Protein AF-A0A2S6UKT3-F1 (afdb_monomer_lite)

pLDDT: mean 96.25, std 2.52, range [81.19, 98.25]

Sequence (68 aa):
MDEEVFNMQLRKFLKIVGVTSQREIEAAVRTAIDDGRLSGDEKVKARVTLSIEQLGLSTDIDGTIDLA

Structure (mmCIF, N/CA/C/O backbone):
data_AF-A0A2S6UKT3-F1
#
_entry.id   AF-A0A2S6UKT3-F1
#
loop_
_atom_site.group_PDB
_atom_sit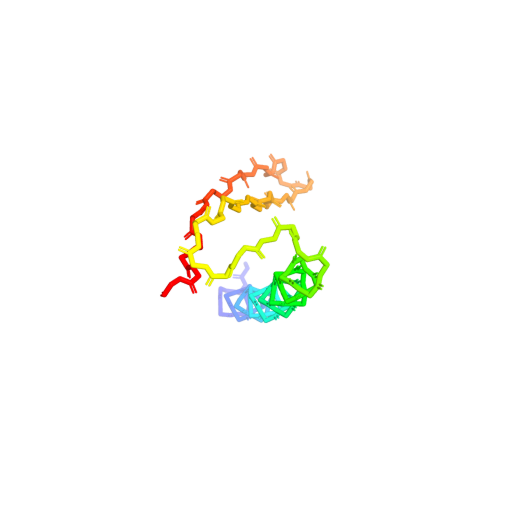e.id
_atom_site.type_symbol
_atom_site.label_atom_id
_atom_site.label_alt_id
_atom_site.label_comp_id
_atom_site.label_asym_id
_atom_site.label_entity_id
_atom_site.label_seq_id
_atom_site.pdbx_PDB_ins_code
_atom_site.Cartn_x
_atom_site.Cartn_y
_atom_site.Cartn_z
_atom_site.occupancy
_atom_site.B_iso_or_equiv
_atom_site.auth_seq_id
_atom_site.auth_comp_id
_atom_site.auth_asym_id
_atom_site.auth_atom_id
_atom_site.pdbx_PDB_model_num
ATOM 1 N N . MET A 1 1 ? -17.771 4.499 23.284 1.00 81.19 1 MET A N 1
ATOM 2 C CA . MET A 1 1 ? -16.522 3.985 22.688 1.00 81.19 1 MET A CA 1
ATOM 3 C C . MET A 1 1 ? -15.381 4.651 23.420 1.00 81.19 1 MET A C 1
ATOM 5 O O . MET A 1 1 ? -15.480 5.848 23.649 1.00 81.19 1 MET A O 1
ATOM 9 N N . ASP A 1 2 ? -14.362 3.900 23.819 1.00 96.00 2 ASP A N 1
ATOM 10 C CA . ASP A 1 2 ? -13.123 4.508 24.298 1.00 96.00 2 ASP A CA 1
ATOM 11 C C . ASP A 1 2 ? -12.338 5.000 23.076 1.00 96.00 2 ASP A C 1
ATOM 13 O O . ASP A 1 2 ? -11.935 4.210 22.218 1.00 96.00 2 ASP A O 1
ATOM 17 N N . GLU A 1 3 ? -12.217 6.317 22.955 1.00 96.31 3 GLU A N 1
ATOM 18 C CA . GLU A 1 3 ? -11.611 6.970 21.799 1.00 96.31 3 GLU A CA 1
ATOM 19 C C . GLU A 1 3 ? -10.093 6.755 21.740 1.00 96.31 3 GLU A C 1
ATOM 21 O O . GLU A 1 3 ? -9.524 6.649 20.651 1.00 96.31 3 GLU A O 1
ATOM 26 N N . GLU A 1 4 ? -9.430 6.612 22.887 1.00 96.38 4 GLU A N 1
ATOM 27 C CA . GLU A 1 4 ? -7.999 6.331 22.944 1.00 96.38 4 GLU A CA 1
ATOM 28 C C . GLU A 1 4 ? -7.717 4.906 22.463 1.00 96.38 4 GLU A C 1
ATOM 30 O O . GLU A 1 4 ? -6.871 4.700 21.583 1.00 96.38 4 GLU A O 1
ATOM 35 N N . VAL A 1 5 ? -8.482 3.933 22.971 1.00 97.62 5 VAL A N 1
ATOM 36 C CA . VAL A 1 5 ? -8.392 2.533 22.540 1.00 97.62 5 VAL A CA 1
ATOM 37 C C . VAL A 1 5 ? -8.709 2.418 21.051 1.00 97.62 5 VAL A C 1
ATOM 39 O O . VAL A 1 5 ? -7.941 1.795 20.315 1.00 97.62 5 VAL A O 1
ATOM 42 N N . PHE A 1 6 ? -9.789 3.049 20.581 1.00 97.44 6 PHE A N 1
ATOM 43 C CA . PHE A 1 6 ? -10.167 3.032 19.167 1.00 97.44 6 PHE A CA 1
ATOM 44 C C . PHE A 1 6 ? -9.049 3.580 18.270 1.00 97.44 6 PHE A C 1
ATOM 46 O O . PHE A 1 6 ? -8.595 2.893 17.351 1.00 97.44 6 PHE A O 1
ATOM 53 N N . ASN A 1 7 ? -8.538 4.774 18.578 1.00 97.50 7 ASN A N 1
ATOM 54 C CA . ASN A 1 7 ? -7.474 5.407 17.802 1.00 97.50 7 ASN A CA 1
ATOM 55 C C . ASN A 1 7 ? -6.170 4.598 17.830 1.00 97.50 7 ASN A C 1
ATOM 57 O O . ASN A 1 7 ? -5.461 4.517 16.823 1.00 97.50 7 ASN A O 1
ATOM 61 N N . MET A 1 8 ? -5.842 3.978 18.965 1.00 98.06 8 MET A N 1
ATOM 62 C CA . MET A 1 8 ? -4.676 3.106 19.077 1.00 98.06 8 MET A CA 1
ATOM 63 C C . MET A 1 8 ? -4.801 1.875 18.171 1.00 98.06 8 MET A C 1
ATOM 65 O O . MET A 1 8 ? -3.858 1.569 17.435 1.00 98.06 8 MET A O 1
ATOM 69 N N . GLN A 1 9 ? -5.949 1.190 18.185 1.00 97.75 9 GLN A N 1
ATOM 70 C CA . GLN A 1 9 ? -6.172 0.016 17.336 1.00 97.75 9 GLN A CA 1
ATOM 71 C C . GLN A 1 9 ? -6.191 0.386 15.850 1.00 97.75 9 GLN A C 1
ATOM 73 O O . GLN A 1 9 ? -5.553 -0.300 15.047 1.00 97.75 9 GLN A O 1
ATOM 78 N N . LEU A 1 10 ? -6.827 1.506 15.487 1.00 97.06 10 LEU A N 1
ATOM 79 C CA . LEU A 1 10 ? -6.836 2.002 14.112 1.00 97.06 10 LEU A CA 1
ATOM 80 C C . LEU A 1 10 ? -5.412 2.278 13.610 1.00 97.06 10 LEU A C 1
ATOM 82 O O . LEU A 1 10 ? -5.027 1.796 12.546 1.00 97.06 10 LEU A O 1
ATOM 86 N N . ARG A 1 11 ? -4.582 2.973 14.401 1.00 98.19 11 ARG A N 1
ATOM 87 C CA . ARG A 1 11 ? -3.169 3.212 14.053 1.00 98.19 11 ARG A CA 1
ATOM 88 C C . ARG A 1 11 ? -2.378 1.916 13.905 1.00 98.19 11 ARG A C 1
ATOM 90 O O . ARG A 1 11 ? -1.573 1.801 12.981 1.00 98.19 11 ARG A O 1
ATOM 97 N N . LYS A 1 12 ? -2.592 0.938 14.792 1.00 98.06 12 LYS A N 1
ATOM 98 C CA . LYS A 1 12 ? -1.931 -0.372 14.707 1.00 98.06 12 LYS A CA 1
ATOM 99 C C . LYS A 1 12 ? -2.281 -1.080 13.398 1.00 98.06 12 LYS A C 1
ATOM 101 O O . LYS A 1 12 ? -1.378 -1.577 12.730 1.00 98.06 12 LYS A O 1
ATOM 106 N N . PHE A 1 13 ? -3.558 -1.083 13.021 1.00 97.50 13 PHE A N 1
ATOM 107 C CA . PHE A 1 13 ? -4.012 -1.646 11.753 1.00 97.50 13 PHE A CA 1
ATOM 108 C C . PHE A 1 13 ? -3.384 -0.926 10.553 1.00 97.50 13 PHE A C 1
ATOM 110 O O . PHE A 1 13 ? -2.738 -1.569 9.729 1.00 97.50 13 PHE A O 1
ATOM 117 N N . LEU A 1 14 ? -3.477 0.406 10.499 1.00 97.25 14 LEU A N 1
ATOM 118 C CA . LEU A 1 14 ? -2.920 1.198 9.396 1.00 97.25 14 LEU A CA 1
ATOM 119 C C . LEU A 1 14 ? -1.399 1.032 9.260 1.00 97.25 14 LEU A C 1
ATOM 121 O O . LEU A 1 14 ? -0.883 1.012 8.145 1.00 97.25 14 LEU A O 1
ATOM 125 N N . LYS A 1 15 ? -0.675 0.838 10.370 1.00 98.25 15 LYS A N 1
ATOM 126 C CA . LYS A 1 15 ? 0.759 0.520 10.339 1.00 98.25 15 LYS A CA 1
ATOM 127 C C . LYS A 1 15 ? 1.034 -0.827 9.668 1.00 98.25 15 LYS A C 1
ATOM 129 O O . LYS A 1 15 ? 1.965 -0.923 8.874 1.00 98.25 15 LYS A O 1
ATOM 134 N N . ILE A 1 16 ? 0.245 -1.855 9.984 1.00 98.00 16 ILE A N 1
ATOM 135 C CA . ILE A 1 16 ? 0.373 -3.177 9.351 1.00 98.00 16 ILE A CA 1
ATOM 136 C C . ILE A 1 16 ? 0.090 -3.065 7.852 1.00 98.00 16 ILE A C 1
ATOM 138 O O . ILE A 1 16 ? 0.877 -3.579 7.058 1.00 98.00 16 ILE A O 1
ATOM 142 N N . VAL A 1 17 ? -0.979 -2.356 7.473 1.00 97.12 17 VAL A N 1
ATOM 143 C CA . VAL A 1 17 ? -1.326 -2.099 6.067 1.00 97.12 17 VAL A CA 1
ATOM 144 C C . VAL A 1 17 ? -0.164 -1.420 5.345 1.00 97.12 17 VAL A C 1
ATOM 146 O O . VAL A 1 17 ? 0.301 -1.943 4.341 1.00 97.12 17 VAL A O 1
ATOM 149 N N . GLY A 1 18 ? 0.360 -0.313 5.881 1.00 96.50 18 GLY A N 1
ATOM 150 C CA . GLY A 1 18 ? 1.452 0.430 5.248 1.00 96.50 18 GLY A CA 1
ATOM 151 C C . GLY A 1 18 ? 2.708 -0.416 5.018 1.00 96.50 18 GLY A C 1
ATOM 152 O O . GLY A 1 18 ? 3.215 -0.466 3.901 1.00 96.50 18 GLY A O 1
ATOM 153 N N . VAL A 1 19 ? 3.176 -1.132 6.047 1.00 98.00 19 VAL A N 1
ATOM 154 C CA . VAL A 1 19 ? 4.391 -1.965 5.949 1.00 98.00 19 VAL A CA 1
ATOM 155 C C . VAL A 1 19 ? 4.193 -3.147 4.997 1.00 98.00 19 VAL A C 1
ATOM 157 O O . VAL A 1 19 ? 5.096 -3.473 4.229 1.00 98.00 19 VAL A O 1
ATOM 160 N N . THR A 1 20 ? 3.019 -3.784 5.031 1.00 97.69 20 THR A N 1
ATOM 161 C CA . THR A 1 20 ? 2.720 -4.926 4.154 1.00 97.69 20 THR A CA 1
ATOM 162 C C . THR A 1 20 ? 2.635 -4.472 2.702 1.00 97.69 20 THR A C 1
ATOM 164 O O . THR A 1 20 ? 3.345 -5.012 1.861 1.00 97.69 20 THR A O 1
ATOM 167 N N . SER A 1 21 ? 1.845 -3.432 2.415 1.00 96.81 21 SER A N 1
ATOM 168 C CA . SER A 1 21 ? 1.700 -2.895 1.060 1.00 96.81 21 SER A CA 1
ATOM 169 C C . SER A 1 21 ? 3.035 -2.438 0.484 1.00 96.81 21 SER A C 1
ATOM 171 O O . SER A 1 21 ? 3.322 -2.734 -0.669 1.00 96.81 21 SER A O 1
ATOM 173 N N . GLN A 1 22 ? 3.879 -1.773 1.280 1.00 97.06 22 GLN A N 1
ATOM 174 C CA . GLN A 1 22 ? 5.207 -1.359 0.829 1.00 97.06 22 GLN A CA 1
ATOM 175 C C . GLN A 1 22 ? 6.054 -2.560 0.389 1.00 97.06 22 GLN A C 1
ATOM 177 O O . GLN A 1 22 ? 6.593 -2.554 -0.714 1.00 97.06 22 GLN A O 1
ATOM 182 N N . ARG A 1 23 ? 6.136 -3.606 1.220 1.00 98.12 23 ARG A N 1
ATOM 183 C CA . ARG A 1 23 ? 6.922 -4.806 0.905 1.00 98.12 23 ARG A CA 1
ATOM 184 C C . ARG A 1 23 ? 6.437 -5.495 -0.373 1.00 98.12 23 ARG A C 1
ATOM 186 O O . ARG A 1 23 ? 7.262 -5.904 -1.186 1.00 98.12 23 ARG A O 1
ATOM 193 N N . GLU A 1 24 ? 5.124 -5.625 -0.541 1.00 97.38 24 GLU A N 1
ATOM 194 C CA . GLU A 1 24 ? 4.535 -6.252 -1.729 1.00 97.38 24 GLU A CA 1
ATOM 195 C C . GLU A 1 24 ? 4.789 -5.419 -2.993 1.00 97.38 24 GLU A C 1
ATOM 197 O O . GLU A 1 24 ? 5.163 -5.968 -4.029 1.00 97.38 24 GLU A O 1
ATOM 202 N N . ILE A 1 25 ? 4.657 -4.091 -2.902 1.00 96.44 25 ILE A N 1
ATOM 203 C CA . ILE A 1 25 ? 4.946 -3.172 -4.011 1.00 96.44 25 ILE A CA 1
ATOM 204 C C . ILE A 1 25 ? 6.424 -3.255 -4.409 1.00 96.44 25 ILE A C 1
ATOM 206 O O . ILE A 1 25 ? 6.720 -3.424 -5.590 1.00 96.44 25 ILE A O 1
ATOM 210 N N . GLU A 1 26 ? 7.351 -3.182 -3.451 1.00 96.75 26 GLU A N 1
ATOM 211 C CA . GLU A 1 26 ? 8.794 -3.273 -3.720 1.00 96.75 26 GLU A CA 1
ATOM 212 C C . GLU A 1 26 ? 9.168 -4.605 -4.381 1.00 96.75 26 GLU A C 1
ATOM 214 O O . GLU A 1 26 ? 9.928 -4.624 -5.352 1.00 96.75 26 GLU A O 1
ATOM 219 N N . ALA A 1 27 ? 8.617 -5.718 -3.885 1.00 97.56 27 ALA A N 1
ATOM 220 C CA . ALA A 1 27 ? 8.842 -7.034 -4.469 1.00 97.56 27 ALA A CA 1
ATOM 221 C C . ALA A 1 27 ? 8.316 -7.105 -5.911 1.00 97.56 27 ALA A C 1
ATOM 223 O O . ALA A 1 27 ? 9.046 -7.525 -6.807 1.00 97.56 27 ALA A O 1
ATOM 224 N N . ALA A 1 28 ? 7.087 -6.638 -6.150 1.00 96.94 28 ALA A N 1
ATOM 225 C CA . ALA A 1 28 ? 6.476 -6.642 -7.476 1.00 96.94 28 ALA A CA 1
ATOM 226 C C . ALA A 1 28 ? 7.238 -5.762 -8.481 1.00 96.94 28 ALA A C 1
ATOM 228 O O . ALA A 1 28 ? 7.450 -6.186 -9.619 1.00 96.94 28 ALA A O 1
ATOM 229 N N . VAL A 1 29 ? 7.674 -4.568 -8.063 1.00 96.44 29 VAL A N 1
ATOM 230 C CA . VAL A 1 29 ? 8.484 -3.662 -8.892 1.00 96.44 29 VAL A CA 1
ATOM 231 C C . VAL A 1 29 ? 9.828 -4.302 -9.220 1.00 96.44 29 VAL A C 1
ATOM 233 O O . VAL A 1 29 ? 10.196 -4.344 -10.391 1.00 96.44 29 VAL A O 1
ATOM 236 N N . ARG A 1 30 ? 10.535 -4.861 -8.227 1.00 96.44 30 ARG A N 1
ATOM 237 C CA . ARG A 1 30 ? 11.829 -5.521 -8.458 1.00 96.44 30 ARG A CA 1
ATOM 238 C C . ARG A 1 30 ? 11.698 -6.682 -9.441 1.00 96.44 30 ARG A C 1
ATOM 240 O O . ARG A 1 30 ? 12.435 -6.720 -10.415 1.00 96.44 30 ARG A O 1
ATOM 247 N N . THR A 1 31 ? 10.720 -7.567 -9.245 1.00 97.81 31 THR A N 1
ATOM 248 C CA . THR A 1 31 ? 10.462 -8.669 -10.184 1.00 97.81 31 THR A CA 1
ATOM 249 C C . THR A 1 31 ? 10.134 -8.156 -11.585 1.00 97.81 31 THR A C 1
ATOM 251 O O . THR A 1 31 ? 10.600 -8.717 -12.566 1.00 97.81 31 THR A O 1
ATOM 254 N N . ALA A 1 32 ? 9.361 -7.076 -11.712 1.00 97.06 32 ALA A N 1
ATOM 255 C CA . ALA A 1 32 ? 9.043 -6.517 -13.020 1.00 97.06 32 ALA A CA 1
ATOM 256 C C . ALA A 1 32 ? 10.265 -5.903 -13.728 1.00 97.06 32 ALA A C 1
ATOM 258 O O . ALA A 1 32 ? 10.340 -5.994 -14.952 1.00 97.06 32 ALA A O 1
ATOM 259 N N . ILE A 1 33 ? 11.220 -5.333 -12.989 1.00 96.25 33 ILE A N 1
ATOM 260 C CA . ILE A 1 33 ? 12.504 -4.880 -13.545 1.00 96.25 33 ILE A CA 1
ATOM 261 C C . ILE A 1 33 ? 13.359 -6.081 -13.967 1.00 96.25 33 ILE A C 1
ATOM 263 O O . ILE A 1 33 ? 13.848 -6.113 -15.095 1.00 96.25 33 ILE A O 1
ATOM 267 N N . ASP A 1 34 ? 13.488 -7.093 -13.104 1.00 96.88 34 ASP A N 1
ATOM 268 C CA . ASP A 1 34 ? 14.283 -8.300 -13.379 1.00 96.88 34 ASP A CA 1
ATOM 269 C C . ASP A 1 34 ? 13.758 -9.066 -14.612 1.00 96.88 34 ASP A C 1
ATOM 271 O O . ASP A 1 34 ? 14.540 -9.574 -15.417 1.00 96.88 34 ASP A O 1
ATOM 275 N N . ASP A 1 35 ? 12.434 -9.093 -14.800 1.00 97.00 35 ASP A N 1
ATOM 276 C CA . ASP A 1 35 ? 11.763 -9.696 -15.960 1.00 97.00 35 ASP A CA 1
ATOM 277 C C . 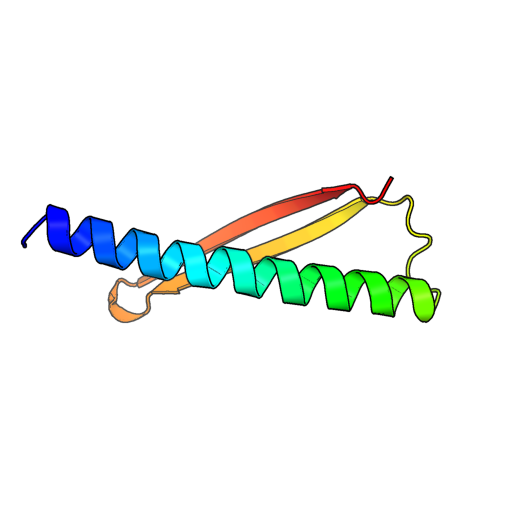ASP A 1 35 ? 11.797 -8.805 -17.224 1.00 97.00 35 ASP A C 1
ATOM 279 O O . ASP A 1 35 ? 11.276 -9.200 -18.271 1.00 97.00 35 ASP A O 1
ATOM 283 N N . GLY A 1 36 ? 12.336 -7.583 -17.140 1.00 95.75 36 GLY A N 1
ATOM 284 C CA . GLY A 1 36 ? 12.384 -6.614 -18.242 1.00 95.75 36 GLY A CA 1
ATOM 285 C C . GLY A 1 36 ? 11.037 -5.976 -18.610 1.00 95.75 36 GLY A C 1
ATOM 286 O O . GLY A 1 36 ? 10.907 -5.400 -19.690 1.00 95.75 36 GLY A O 1
ATOM 287 N N . ARG A 1 37 ? 10.020 -6.084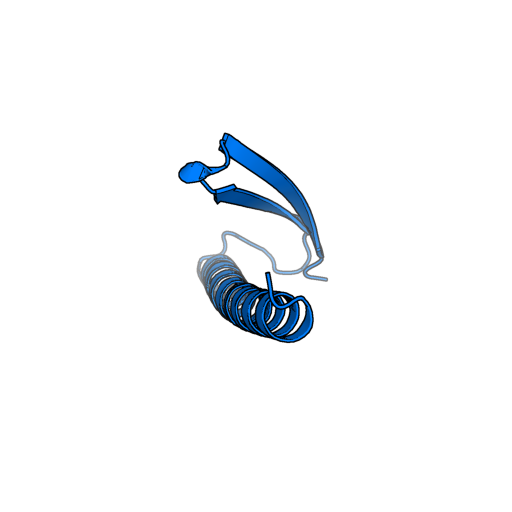 -17.744 1.00 96.12 37 ARG A N 1
ATOM 288 C CA . ARG A 1 37 ? 8.713 -5.418 -17.908 1.00 96.12 37 ARG A CA 1
ATOM 289 C C . ARG A 1 37 ? 8.751 -3.942 -17.526 1.00 96.12 37 ARG A C 1
ATOM 291 O O . ARG A 1 37 ? 7.930 -3.189 -18.039 1.00 96.12 37 ARG A O 1
ATOM 298 N N . LEU A 1 38 ? 9.654 -3.570 -16.622 1.00 96.06 38 LEU A N 1
ATOM 299 C CA . LEU A 1 38 ? 9.930 -2.188 -16.249 1.00 96.06 38 LEU A CA 1
ATOM 300 C C . LEU A 1 38 ? 11.404 -1.865 -16.501 1.00 96.06 38 LEU A C 1
ATOM 302 O O . LEU A 1 38 ? 12.268 -2.720 -16.301 1.00 96.06 38 LEU A O 1
ATOM 306 N N . SER A 1 39 ? 11.695 -0.631 -16.899 1.00 92.94 39 SER A N 1
ATOM 307 C CA . SER A 1 39 ? 13.069 -0.137 -17.073 1.00 92.94 39 SER A CA 1
ATOM 308 C C . SER A 1 39 ? 13.684 0.391 -15.774 1.00 92.94 39 SER A C 1
ATOM 310 O O . SER A 1 39 ? 14.906 0.462 -15.660 1.00 92.94 39 SER A O 1
ATOM 312 N N . GLY A 1 40 ? 12.849 0.704 -14.777 1.00 92.31 40 GLY A N 1
ATOM 313 C CA . GLY A 1 40 ? 13.286 1.184 -13.462 1.00 92.31 40 GLY A CA 1
ATOM 314 C C . GLY A 1 40 ? 13.472 2.700 -13.354 1.00 92.31 40 GLY A C 1
ATOM 315 O O . GLY A 1 40 ? 13.949 3.160 -12.330 1.00 92.31 40 GLY A O 1
ATOM 316 N N . ASP A 1 41 ? 13.080 3.467 -14.368 1.00 94.06 41 ASP A N 1
ATOM 317 C CA . ASP A 1 41 ? 13.141 4.938 -14.426 1.00 94.06 41 ASP A CA 1
ATOM 318 C C . ASP A 1 41 ? 11.787 5.565 -14.824 1.00 94.06 41 ASP A C 1
ATOM 320 O O . ASP A 1 41 ? 11.690 6.728 -15.219 1.00 94.06 41 ASP A O 1
ATOM 324 N N . GLU A 1 42 ? 10.716 4.778 -14.729 1.00 93.50 42 GLU A N 1
ATOM 325 C CA . GLU A 1 42 ? 9.366 5.154 -15.139 1.00 93.50 42 GLU A CA 1
ATOM 326 C C . GLU A 1 42 ? 8.419 5.399 -13.956 1.00 93.50 42 GLU A C 1
ATOM 328 O O . GLU A 1 42 ? 8.743 5.170 -12.791 1.00 93.50 42 GLU A O 1
ATOM 333 N N . LYS A 1 43 ? 7.201 5.862 -14.263 1.00 96.31 43 LYS A N 1
ATOM 334 C CA . LYS A 1 43 ? 6.153 6.119 -13.268 1.00 96.31 43 LYS A CA 1
ATOM 335 C C . LYS A 1 43 ? 5.091 5.035 -13.297 1.00 96.31 43 LYS A C 1
ATOM 337 O O . LYS A 1 43 ? 4.417 4.848 -14.310 1.00 96.31 43 LYS A O 1
ATOM 342 N N . VAL A 1 44 ? 4.861 4.401 -12.153 1.00 95.88 44 VAL A N 1
ATOM 343 C CA . VAL A 1 44 ? 3.853 3.348 -11.996 1.00 95.88 44 VAL A CA 1
ATOM 344 C C . VAL A 1 44 ? 2.617 3.913 -11.305 1.00 95.88 44 VAL A C 1
ATOM 346 O O . VAL A 1 44 ? 2.695 4.481 -10.215 1.00 95.88 44 VAL A O 1
ATOM 349 N N . LYS A 1 45 ? 1.445 3.748 -11.925 1.00 96.25 45 LYS A N 1
ATOM 350 C CA . LYS A 1 45 ? 0.164 4.053 -11.274 1.00 96.25 45 LYS A CA 1
ATOM 351 C C . LYS A 1 45 ? -0.207 2.924 -10.318 1.00 96.25 45 LYS A C 1
ATOM 353 O O . LYS A 1 45 ? -0.232 1.764 -10.720 1.00 96.25 45 LYS A O 1
ATOM 358 N N . ALA A 1 46 ? -0.543 3.278 -9.086 1.00 96.19 46 ALA A N 1
ATOM 359 C CA . ALA A 1 46 ? -0.992 2.352 -8.057 1.00 96.19 46 ALA A CA 1
ATOM 360 C C . ALA A 1 46 ? -2.399 2.728 -7.581 1.00 96.19 46 ALA A C 1
ATOM 362 O O . ALA A 1 46 ? -2.758 3.905 -7.540 1.00 96.19 46 ALA A O 1
ATOM 363 N N . ARG A 1 47 ? -3.181 1.718 -7.197 1.00 96.81 47 ARG A N 1
ATOM 364 C CA . ARG A 1 47 ? -4.499 1.878 -6.583 1.00 96.81 47 ARG A CA 1
ATOM 365 C C . ARG A 1 47 ? -4.644 0.909 -5.423 1.00 96.81 47 ARG A C 1
ATOM 367 O O . ARG A 1 47 ? -4.290 -0.261 -5.551 1.00 96.81 47 ARG A O 1
ATOM 374 N N . VAL A 1 48 ? -5.218 1.390 -4.328 1.00 96.19 48 VAL A N 1
ATOM 375 C CA . VAL A 1 48 ? -5.673 0.572 -3.201 1.00 96.19 48 VAL A CA 1
ATOM 376 C C . VAL A 1 48 ? -7.155 0.833 -2.975 1.00 96.19 48 VAL A C 1
ATOM 378 O O . VAL A 1 48 ? -7.570 1.985 -2.934 1.00 96.19 48 VAL A O 1
ATOM 381 N N . THR A 1 49 ? -7.938 -0.221 -2.773 1.00 96.88 49 THR A N 1
ATOM 382 C CA . THR A 1 49 ? -9.335 -0.111 -2.334 1.00 96.88 49 THR A CA 1
ATOM 383 C C . THR A 1 49 ? -9.411 -0.419 -0.840 1.00 96.88 49 THR A C 1
ATOM 385 O O . THR A 1 49 ? -9.080 -1.523 -0.408 1.00 96.88 49 THR A O 1
ATOM 388 N N . LEU A 1 50 ? -9.840 0.557 -0.038 1.00 96.56 50 LEU A N 1
ATOM 389 C CA . LEU A 1 50 ? -10.145 0.381 1.381 1.00 96.56 50 LEU A CA 1
ATOM 390 C C . LEU A 1 50 ? -11.622 0.014 1.536 1.00 96.56 50 LEU A C 1
ATOM 392 O O . LEU A 1 50 ? -12.493 0.860 1.331 1.00 96.56 50 LEU A O 1
ATOM 396 N N . SER A 1 51 ? -11.893 -1.225 1.945 1.00 97.19 51 SER A N 1
ATOM 397 C CA . SER A 1 51 ? -13.254 -1.722 2.155 1.00 97.19 51 SER A CA 1
ATOM 398 C C . SER A 1 51 ? -13.525 -2.105 3.611 1.00 97.19 51 SER A C 1
ATOM 400 O O . SER A 1 51 ? -12.744 -2.844 4.212 1.00 97.19 51 SER A O 1
ATOM 402 N N . ILE A 1 52 ? -14.667 -1.675 4.152 1.00 97.00 52 ILE A N 1
ATOM 403 C CA . ILE A 1 52 ? -15.216 -2.154 5.428 1.00 97.00 52 ILE A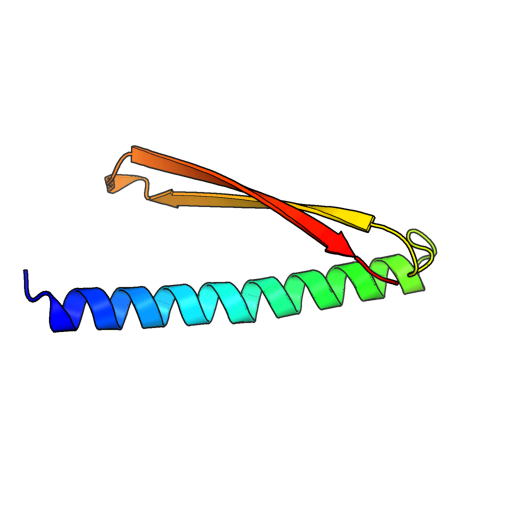 CA 1
ATOM 404 C C . ILE A 1 52 ? -16.682 -2.526 5.197 1.00 97.00 52 ILE A C 1
ATOM 406 O O . ILE A 1 52 ? -17.566 -1.673 5.256 1.00 97.00 52 ILE A O 1
ATOM 410 N N . GLU A 1 53 ? -16.931 -3.811 4.938 1.00 95.81 53 GLU A N 1
ATOM 411 C CA . GLU A 1 53 ? -18.241 -4.355 4.543 1.00 95.81 53 GLU A CA 1
ATOM 412 C C . GLU A 1 53 ? -19.360 -3.981 5.522 1.00 95.81 53 GLU A C 1
ATOM 414 O O . GLU A 1 53 ? -20.402 -3.468 5.125 1.00 95.81 53 GLU A O 1
ATOM 419 N N . GLN A 1 54 ? -19.104 -4.142 6.820 1.00 97.31 54 GLN A N 1
ATOM 420 C CA . GLN A 1 54 ? -20.065 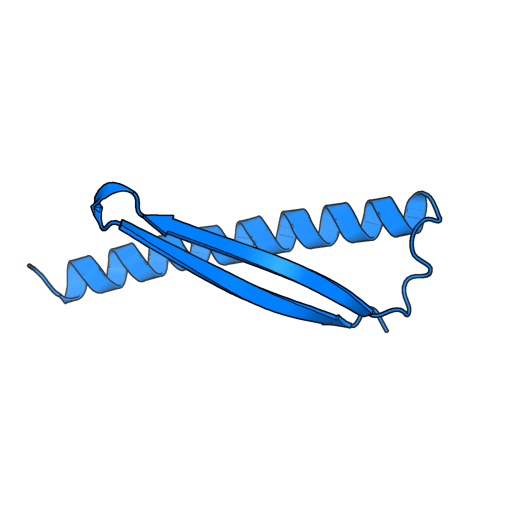-3.852 7.891 1.00 97.31 54 GLN A CA 1
ATOM 421 C C . GLN A 1 54 ? -20.468 -2.373 7.963 1.00 97.31 54 GLN A C 1
ATOM 423 O O . GLN A 1 54 ? -21.517 -2.050 8.514 1.00 97.31 54 GLN A O 1
ATOM 428 N N . LEU A 1 55 ? -19.629 -1.480 7.432 1.00 96.44 55 LEU A N 1
ATOM 429 C CA . LEU A 1 55 ? -19.881 -0.041 7.387 1.00 96.44 55 LEU A CA 1
ATOM 430 C C . LEU A 1 55 ? -20.302 0.429 5.988 1.00 96.44 55 LEU A C 1
ATOM 432 O O . LEU A 1 55 ? -20.505 1.624 5.794 1.00 96.44 55 LEU A O 1
ATOM 436 N N . GLY A 1 56 ? -20.388 -0.479 5.008 1.00 96.00 56 GLY A N 1
ATOM 437 C CA . GLY A 1 56 ? -20.602 -0.127 3.604 1.00 96.00 56 GLY A CA 1
ATOM 438 C C . GLY A 1 56 ? -19.519 0.796 3.035 1.00 96.00 56 GLY A C 1
ATOM 439 O O . GLY A 1 56 ? -19.771 1.502 2.062 1.00 96.00 56 GLY A O 1
ATOM 440 N N . LEU A 1 57 ? -18.329 0.836 3.648 1.00 96.50 57 LEU A N 1
ATOM 441 C CA . LEU A 1 57 ? -17.229 1.680 3.191 1.00 96.50 57 LEU A CA 1
ATOM 442 C C . LEU A 1 57 ? -16.513 0.981 2.038 1.00 96.50 57 LEU A C 1
ATOM 444 O O . LEU A 1 57 ? -16.084 -0.161 2.187 1.00 96.50 57 LEU A O 1
ATOM 448 N N . SER A 1 58 ? -16.341 1.685 0.925 1.00 97.31 58 SER A N 1
ATOM 449 C CA . SER A 1 58 ? -15.468 1.289 -0.177 1.00 97.31 58 SER A CA 1
ATOM 450 C C . SER A 1 58 ? -14.889 2.550 -0.799 1.00 97.31 58 SER A C 1
ATOM 452 O O . SER A 1 58 ? -15.615 3.311 -1.437 1.00 97.31 58 SER A O 1
ATOM 454 N N . THR A 1 59 ? -13.596 2.781 -0.596 1.00 97.50 59 THR A N 1
ATOM 455 C CA . THR A 1 59 ? -12.910 3.980 -1.082 1.00 97.50 59 THR A CA 1
ATOM 456 C C . THR A 1 59 ? -11.651 3.591 -1.831 1.00 97.50 59 THR A C 1
ATOM 458 O O . THR A 1 59 ? -10.784 2.916 -1.276 1.00 97.50 59 THR A O 1
ATOM 461 N N . ASP A 1 60 ? -11.531 4.072 -3.064 1.00 97.44 60 ASP A N 1
ATOM 462 C CA . ASP A 1 60 ? -10.314 3.932 -3.854 1.00 97.44 60 ASP A CA 1
ATOM 463 C C . ASP A 1 60 ? -9.332 5.062 -3.535 1.00 97.44 60 ASP A C 1
ATOM 465 O O . ASP A 1 60 ? -9.700 6.232 -3.411 1.00 97.44 60 ASP A O 1
ATOM 469 N N . ILE A 1 61 ? -8.066 4.688 -3.394 1.00 96.25 61 ILE A N 1
ATOM 470 C CA . ILE A 1 61 ? -6.936 5.574 -3.145 1.00 96.25 61 ILE A CA 1
ATOM 471 C C . ILE A 1 61 ? -5.955 5.356 -4.292 1.00 96.25 61 ILE A C 1
ATOM 473 O O . ILE A 1 61 ? -5.306 4.311 -4.376 1.00 96.25 61 ILE A O 1
ATOM 477 N N . ASP A 1 62 ? -5.870 6.336 -5.186 1.00 96.94 62 ASP A N 1
ATOM 478 C CA . ASP A 1 62 ? -4.952 6.326 -6.322 1.00 96.94 62 ASP A CA 1
ATOM 479 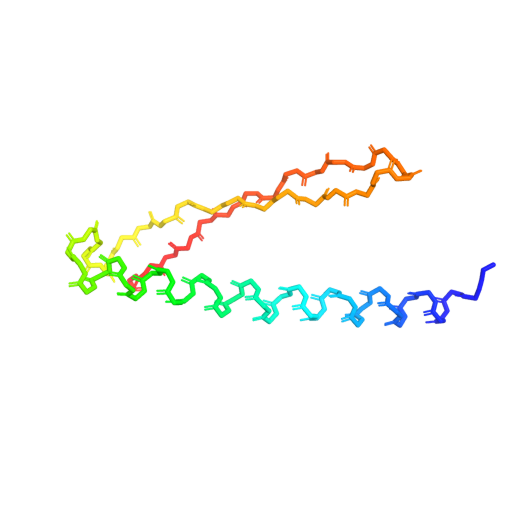C C . ASP A 1 62 ? -3.644 7.056 -5.981 1.00 96.94 62 ASP A C 1
ATOM 481 O O . ASP A 1 62 ? -3.628 8.065 -5.272 1.00 96.94 62 ASP A O 1
ATOM 485 N N . GLY A 1 63 ? -2.535 6.564 -6.527 1.00 96.00 63 GLY A N 1
ATOM 486 C CA . GLY A 1 63 ? -1.211 7.150 -6.365 1.00 96.00 63 GLY A CA 1
ATOM 487 C C . GLY A 1 63 ? -0.324 6.905 -7.582 1.00 96.00 63 GLY A C 1
ATOM 488 O O . GLY A 1 63 ? -0.615 6.077 -8.444 1.00 96.00 63 GLY A O 1
ATOM 489 N N . THR A 1 64 ? 0.772 7.652 -7.668 1.00 96.88 64 THR A N 1
ATOM 490 C CA . THR A 1 64 ? 1.835 7.420 -8.654 1.00 96.88 64 THR A CA 1
ATOM 491 C C . THR A 1 64 ? 3.147 7.223 -7.914 1.00 96.88 64 THR A C 1
ATOM 493 O O . THR A 1 64 ? 3.471 8.010 -7.027 1.00 96.88 64 THR A O 1
ATOM 496 N N . ILE A 1 65 ? 3.874 6.172 -8.275 1.00 96.00 65 ILE A N 1
ATOM 497 C CA . ILE A 1 65 ? 5.185 5.824 -7.736 1.00 96.00 65 ILE A CA 1
ATOM 498 C C . ILE A 1 65 ? 6.212 6.186 -8.805 1.00 96.00 65 ILE A C 1
ATOM 500 O O . ILE A 1 65 ? 6.114 5.705 -9.932 1.00 96.00 65 ILE A O 1
ATOM 504 N N . ASP A 1 66 ? 7.145 7.067 -8.458 1.00 96.38 66 ASP A N 1
ATOM 505 C CA . ASP A 1 66 ? 8.278 7.432 -9.310 1.00 96.38 66 ASP A CA 1
ATOM 506 C C . ASP A 1 66 ? 9.429 6.457 -9.032 1.00 96.38 66 ASP A C 1
ATOM 508 O O . ASP A 1 66 ? 9.778 6.269 -7.864 1.00 96.38 66 ASP A O 1
ATOM 512 N N . LEU A 1 67 ? 9.949 5.789 -10.066 1.00 93.62 67 LEU A N 1
ATOM 513 C CA . LEU A 1 67 ? 11.056 4.831 -9.930 1.00 93.62 67 LEU A CA 1
ATOM 514 C C . LEU A 1 67 ? 12.433 5.457 -10.211 1.00 93.62 67 LEU A C 1
ATOM 516 O O . LEU A 1 67 ? 13.441 4.821 -9.910 1.00 93.62 67 LEU A O 1
ATOM 520 N N . ALA A 1 68 ? 12.460 6.677 -10.757 1.00 86.00 68 ALA A N 1
ATOM 521 C CA . ALA A 1 68 ? 13.672 7.422 -11.100 1.00 86.00 68 ALA A CA 1
ATOM 522 C C . ALA A 1 68 ? 14.332 8.129 -9.903 1.00 86.00 68 ALA A C 1
ATOM 524 O O . ALA A 1 68 ? 13.609 8.584 -8.984 1.00 86.00 68 ALA A O 1
#

Foldseek 3Di:
DPPVVVVVVVVVVVVVVVVVVVVVVVVVVVVCCVVVVDVQQDKDKDKDWDDDPVVRDTDIDIDIDGRD

Radius of gyration: 16.06 Å; chains: 1; bounding box: 35×17×42 Å

Secondary structure (DSSP, 8-state):
--HHHHHHHHHHHHHHHHHHHHHHHHHHHHHHHHTTS--SSSEEEEEEEEEEGGGTEEEEEEEEEE--